Protein AF-A0A6A4GZF8-F1 (afdb_monomer)

Solvent-accessible surface area (backbone atoms only — not comparable to full-atom values): 3393 Å² total; per-residue (Å²): 138,68,65,65,61,53,52,52,59,50,50,39,42,74,72,67,60,58,54,79,36,79,50,72,46,66,67,31,55,57,41,24,72,76,34,78,70,64,20,51,58,50,35,70,66,43,60,52,38,22,20,73,87,76,64,50,76,106

Secondary structure (DSSP, 8-state):
--HHHHHHHHHHHHTT---EEEEE-HHHHHHHHHSTTHHHHHHHH-EEEEETTT--B-

InterPro domains:
  IPR019317 Membrane protein BRI3 [PF10164] (20-56)

Foldseek 3Di:
DVVVVLVVLVVCVVVVVFDWDWDFDPVLVVCPVVDPPVSVVVRVVRGFTAGPSPRHTD

Structure (mmCIF, N/CA/C/O backbone):
data_AF-A0A6A4GZF8-F1
#
_entry.id   AF-A0A6A4GZF8-F1
#
loop_
_atom_site.group_PDB
_atom_site.id
_atom_site.type_symbol
_atom_site.label_atom_id
_atom_site.label_alt_id
_atom_site.label_comp_id
_atom_site.label_asym_id
_atom_site.label_entity_id
_atom_site.label_seq_id
_atom_site.pdbx_PDB_ins_code
_atom_site.Cartn_x
_atom_site.Cartn_y
_atom_site.Cartn_z
_atom_site.occupancy
_atom_site.B_iso_or_equiv
_atom_site.auth_seq_id
_atom_site.auth_comp_id
_atom_site.auth_asym_id
_atom_site.auth_atom_id
_atom_site.pdbx_PDB_model_num
ATOM 1 N N . MET A 1 1 ? -29.585 11.452 -3.045 1.00 56.38 1 MET A N 1
ATOM 2 C CA . MET A 1 1 ? -29.383 10.424 -2.000 1.00 56.38 1 MET A CA 1
ATOM 3 C C . MET A 1 1 ? -28.091 9.633 -2.249 1.00 56.38 1 MET A C 1
ATOM 5 O O . MET A 1 1 ? -28.135 8.433 -2.454 1.00 56.38 1 MET A O 1
ATOM 9 N N . ALA A 1 2 ? -26.926 10.292 -2.270 1.00 63.62 2 ALA A N 1
ATOM 10 C CA . ALA A 1 2 ? -25.630 9.612 -2.452 1.00 63.62 2 ALA A CA 1
ATOM 11 C C . ALA A 1 2 ? -24.783 9.580 -1.162 1.00 63.62 2 ALA A C 1
ATOM 13 O O . ALA A 1 2 ? -23.806 8.844 -1.075 1.00 63.62 2 ALA A O 1
ATOM 14 N N . THR A 1 3 ? -25.158 10.369 -0.151 1.00 74.75 3 THR A N 1
ATOM 15 C CA . THR A 1 3 ? -24.368 10.585 1.070 1.00 74.75 3 THR A CA 1
ATOM 16 C C . THR A 1 3 ? -24.489 9.415 2.048 1.00 74.75 3 THR A C 1
ATOM 18 O O . THR A 1 3 ? -23.502 9.013 2.656 1.00 74.75 3 THR A O 1
ATOM 21 N N . GLU A 1 4 ? -25.683 8.830 2.156 1.00 77.56 4 GLU A N 1
ATOM 22 C CA . GLU A 1 4 ? -25.997 7.739 3.087 1.00 77.56 4 GLU A CA 1
ATOM 23 C C . GLU A 1 4 ? -25.239 6.456 2.724 1.00 77.56 4 GLU A C 1
ATOM 25 O O . GLU A 1 4 ? -24.648 5.815 3.588 1.00 77.56 4 GLU A O 1
ATOM 30 N N . TYR A 1 5 ? -25.151 6.141 1.429 1.00 78.06 5 TYR A N 1
ATOM 31 C CA . TYR A 1 5 ? -24.398 4.988 0.934 1.00 78.06 5 TYR A CA 1
ATOM 32 C C . TYR A 1 5 ? -22.896 5.100 1.243 1.00 78.06 5 TYR A C 1
ATOM 34 O O . TYR A 1 5 ? -22.282 4.150 1.725 1.00 78.06 5 TYR A O 1
ATOM 42 N N . GLN A 1 6 ? -22.300 6.280 1.034 1.00 77.62 6 GLN A N 1
ATOM 43 C CA . GLN A 1 6 ? -20.896 6.529 1.384 1.00 77.62 6 GLN A CA 1
ATOM 44 C C . GLN A 1 6 ? -20.662 6.380 2.893 1.00 77.62 6 GLN A C 1
ATOM 46 O O . GLN A 1 6 ? -19.685 5.754 3.304 1.00 77.62 6 GLN A O 1
ATOM 51 N N . ALA A 1 7 ? -21.588 6.881 3.719 1.00 77.31 7 ALA A N 1
ATOM 52 C CA . ALA A 1 7 ? -21.513 6.745 5.171 1.00 77.31 7 ALA A CA 1
ATOM 53 C C . ALA A 1 7 ? -21.539 5.273 5.618 1.00 77.31 7 ALA A C 1
ATOM 55 O O . ALA A 1 7 ? -20.761 4.889 6.492 1.00 77.31 7 ALA A O 1
ATOM 56 N N . GLN A 1 8 ? -22.358 4.424 4.987 1.00 79.00 8 GLN A N 1
ATOM 57 C CA . GLN A 1 8 ? -22.374 2.985 5.276 1.00 79.00 8 GLN A CA 1
ATOM 58 C C . GLN A 1 8 ? -21.049 2.301 4.904 1.00 79.00 8 GLN A C 1
ATOM 60 O O . GLN A 1 8 ? -20.512 1.535 5.706 1.00 79.00 8 GLN A O 1
ATOM 65 N N . LEU A 1 9 ? -20.477 2.61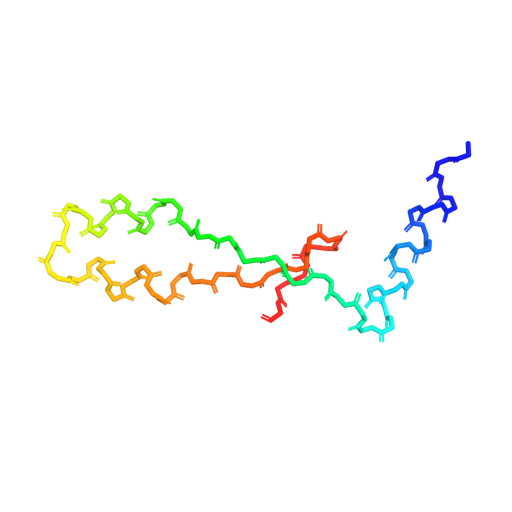5 3.735 1.00 76.38 9 LEU A N 1
ATOM 66 C CA . LEU A 1 9 ? -19.191 2.055 3.295 1.00 76.38 9 LEU A CA 1
ATOM 67 C C . LEU A 1 9 ? -18.020 2.456 4.206 1.00 76.38 9 LEU A C 1
ATOM 69 O O . LEU A 1 9 ? -17.122 1.643 4.449 1.00 76.38 9 LEU A O 1
ATOM 73 N N . LEU A 1 10 ? -18.030 3.693 4.709 1.00 79.44 10 LEU A N 1
ATOM 74 C CA . LEU A 1 10 ? -17.050 4.204 5.672 1.00 79.44 10 LEU A CA 1
ATOM 75 C C . LEU A 1 10 ? -17.229 3.558 7.054 1.00 79.44 10 LEU A C 1
ATOM 77 O O . LEU A 1 10 ? -16.238 3.218 7.696 1.00 79.44 10 LEU A O 1
ATOM 81 N N . ASN A 1 11 ? -18.470 3.322 7.488 1.00 80.62 11 ASN A N 1
ATOM 82 C CA . ASN A 1 11 ? -18.764 2.647 8.755 1.00 80.62 11 ASN A CA 1
ATOM 83 C C . ASN A 1 11 ? -18.258 1.193 8.770 1.00 80.62 11 ASN A C 1
ATOM 85 O O . ASN A 1 11 ? -17.769 0.707 9.786 1.00 80.62 11 ASN A O 1
ATOM 89 N N . GLU A 1 12 ? -18.312 0.506 7.629 1.00 81.00 12 GLU A N 1
ATOM 90 C CA . GLU A 1 12 ? -17.710 -0.823 7.467 1.00 81.00 12 GLU A CA 1
ATOM 91 C C . GLU A 1 12 ? -16.183 -0.787 7.614 1.00 81.00 12 GLU A C 1
ATOM 93 O O . GLU A 1 12 ? -15.606 -1.648 8.276 1.00 81.00 12 GLU A O 1
ATOM 98 N N . CYS A 1 13 ? -15.532 0.248 7.070 1.00 81.38 13 CYS A N 1
ATOM 99 C CA . CYS A 1 13 ? -14.098 0.461 7.270 1.00 81.38 13 CYS A CA 1
ATOM 100 C C . CYS A 1 13 ? -13.788 0.752 8.748 1.00 81.38 13 CYS A C 1
ATOM 102 O O . CYS A 1 13 ? -12.835 0.203 9.287 1.00 81.38 13 CYS A O 1
ATOM 104 N N . ALA A 1 14 ? -14.621 1.544 9.434 1.00 75.00 14 ALA A N 1
ATOM 105 C CA . ALA A 1 14 ? -14.473 1.833 10.865 1.00 75.00 14 ALA A CA 1
ATOM 106 C C . ALA A 1 14 ? -14.671 0.593 11.760 1.00 75.00 14 ALA A C 1
ATOM 108 O O . ALA A 1 14 ? -14.073 0.500 12.829 1.00 75.00 14 ALA A O 1
ATOM 109 N N . LYS A 1 15 ? -15.465 -0.386 11.310 1.00 82.06 15 LYS A N 1
ATOM 110 C CA . LYS A 1 15 ? -15.611 -1.701 11.957 1.00 82.06 15 LYS A CA 1
ATOM 111 C C . LYS A 1 15 ? -14.413 -2.636 11.740 1.00 82.06 15 LYS A C 1
ATOM 113 O O . LYS A 1 15 ? -14.411 -3.737 12.284 1.00 82.06 15 LYS A O 1
ATOM 118 N N . GLY A 1 16 ? -13.420 -2.228 10.949 1.00 75.12 16 GLY A N 1
ATOM 119 C CA . GLY A 1 16 ? -12.272 -3.056 10.575 1.00 75.12 16 GLY A CA 1
ATOM 120 C C . GLY A 1 16 ? -12.526 -3.970 9.374 1.00 75.12 16 GLY A C 1
ATOM 121 O O . GLY A 1 16 ? -11.645 -4.745 9.008 1.00 75.12 16 GLY A O 1
ATOM 122 N N . ASN A 1 17 ? -13.691 -3.869 8.721 1.00 80.50 17 ASN A N 1
ATOM 123 C CA . ASN A 1 17 ? -13.995 -4.612 7.499 1.00 80.50 17 ASN A CA 1
ATOM 124 C C . ASN A 1 17 ? -13.425 -3.867 6.283 1.00 80.50 17 ASN A C 1
ATOM 126 O O . ASN A 1 17 ? -14.148 -3.253 5.493 1.00 80.50 17 ASN A O 1
ATOM 130 N N . HIS A 1 18 ? -12.096 -3.852 6.183 1.00 83.19 18 HIS A N 1
ATOM 131 C CA . HIS A 1 18 ? -11.397 -3.212 5.079 1.00 83.19 18 HIS A CA 1
ATOM 132 C C . HIS A 1 18 ? -11.281 -4.145 3.873 1.00 83.19 18 HIS A C 1
ATOM 134 O O . HIS A 1 18 ? -10.753 -5.250 3.972 1.00 83.19 18 HIS A O 1
ATOM 140 N N . ASP A 1 19 ? -11.715 -3.655 2.712 1.00 80.19 19 ASP A N 1
ATOM 141 C CA . ASP A 1 19 ? -11.516 -4.337 1.436 1.00 80.19 19 ASP A CA 1
ATOM 142 C C . ASP A 1 19 ? -10.057 -4.172 0.991 1.00 80.19 19 ASP A C 1
ATOM 144 O O . ASP A 1 19 ? -9.619 -3.068 0.657 1.00 80.19 19 ASP A O 1
ATOM 148 N N . VAL A 1 20 ? -9.274 -5.246 1.094 1.00 80.19 20 VAL A N 1
ATOM 149 C CA . VAL A 1 20 ? -7.821 -5.211 0.8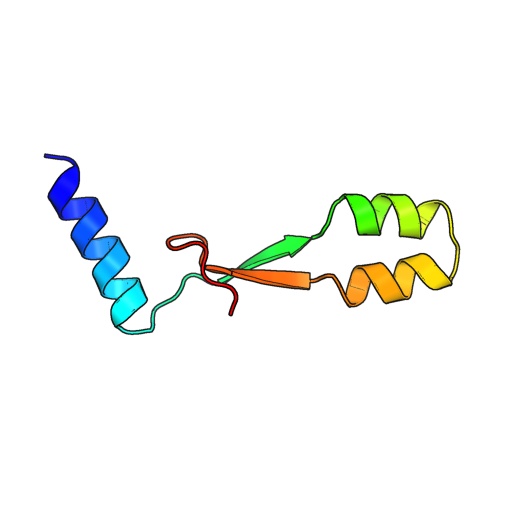94 1.00 80.19 20 VAL A CA 1
ATOM 150 C C . VAL A 1 20 ? -7.510 -5.231 -0.602 1.00 80.19 20 VAL A C 1
ATOM 152 O O . VAL A 1 20 ? -7.524 -6.285 -1.234 1.00 80.19 20 VAL A O 1
ATOM 155 N N . GLU A 1 21 ? -7.162 -4.081 -1.177 1.00 79.94 21 GLU A N 1
ATOM 156 C CA . GLU A 1 21 ? -6.717 -3.999 -2.567 1.00 79.94 21 GLU A CA 1
ATOM 157 C C . GLU A 1 21 ? -5.190 -4.049 -2.629 1.00 79.94 21 GLU A C 1
ATOM 159 O O . GLU A 1 21 ? -4.470 -3.246 -2.021 1.00 79.94 21 GLU A O 1
ATOM 164 N N . THR A 1 22 ? -4.670 -5.017 -3.380 1.00 77.62 22 THR A N 1
ATOM 165 C CA . THR A 1 22 ? -3.235 -5.123 -3.645 1.00 77.62 22 THR A CA 1
ATOM 166 C C . THR A 1 22 ? -2.92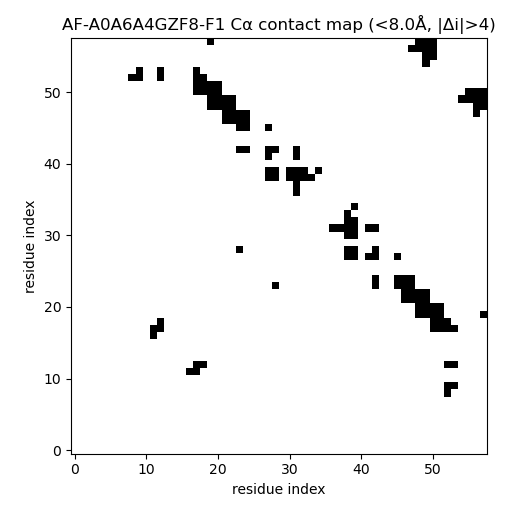5 -4.440 -4.967 1.00 77.62 22 THR A C 1
ATOM 168 O O . THR A 1 22 ? -3.291 -4.926 -6.034 1.00 77.62 22 THR A O 1
ATOM 171 N N . LYS A 1 23 ? -2.234 -3.296 -4.908 1.00 73.75 23 LYS A N 1
ATOM 172 C CA . LYS A 1 23 ? -1.694 -2.652 -6.112 1.00 73.75 23 LYS A CA 1
ATOM 173 C C . LYS A 1 23 ? -0.194 -2.862 -6.188 1.00 73.75 23 LYS A C 1
ATOM 175 O O . LYS A 1 23 ? 0.533 -2.554 -5.246 1.00 73.75 23 LYS A O 1
ATOM 180 N N . TYR A 1 24 ? 0.251 -3.349 -7.338 1.00 70.38 24 TYR A N 1
ATOM 181 C CA . TYR A 1 24 ? 1.663 -3.454 -7.670 1.00 70.38 24 TYR A CA 1
ATOM 182 C C . TYR A 1 24 ? 2.163 -2.093 -8.141 1.00 70.38 24 TYR A C 1
ATOM 184 O O . TYR A 1 24 ? 1.541 -1.459 -8.998 1.00 70.38 24 TYR A O 1
ATOM 192 N N . GLY A 1 25 ? 3.277 -1.628 -7.576 1.00 72.19 25 GLY A N 1
ATOM 193 C CA . GLY A 1 25 ? 3.950 -0.437 -8.071 1.00 72.19 25 GLY A CA 1
ATOM 194 C C . GLY A 1 25 ? 4.447 -0.676 -9.497 1.00 72.19 25 GLY A C 1
ATOM 195 O O . GLY A 1 25 ? 5.425 -1.390 -9.704 1.00 72.19 25 GLY A O 1
ATOM 196 N N . THR A 1 26 ? 3.807 -0.056 -10.491 1.00 68.62 26 THR A N 1
ATOM 197 C CA . THR A 1 26 ? 4.204 -0.152 -11.908 1.00 68.62 26 THR A CA 1
ATOM 198 C C . THR A 1 26 ? 5.666 0.259 -12.116 1.00 68.62 26 THR A C 1
ATOM 200 O O . THR A 1 26 ? 6.370 -0.321 -12.935 1.00 68.62 26 THR A O 1
ATOM 203 N N . CYS A 1 27 ? 6.153 1.204 -11.305 1.00 68.19 27 CYS A N 1
ATOM 204 C CA . CYS A 1 27 ? 7.549 1.642 -11.288 1.00 68.19 27 CYS A CA 1
ATOM 205 C C . CYS A 1 27 ? 8.520 0.514 -10.873 1.00 68.19 27 CYS A C 1
ATOM 207 O O . CYS A 1 27 ? 9.589 0.358 -11.465 1.00 68.19 27 CYS A O 1
ATOM 209 N N . GLY A 1 28 ? 8.123 -0.337 -9.919 1.00 71.12 28 GLY A N 1
ATOM 210 C CA . GLY A 1 28 ? 8.903 -1.509 -9.515 1.00 71.12 28 GLY A CA 1
ATOM 211 C C . GLY A 1 28 ? 9.006 -2.545 -10.633 1.00 71.12 28 GLY A C 1
ATOM 212 O O . GLY A 1 28 ? 10.064 -3.138 -10.817 1.00 71.12 28 GLY A O 1
ATOM 213 N N . ILE A 1 29 ? 7.941 -2.715 -11.429 1.00 80.25 29 ILE A N 1
ATOM 214 C CA . ILE A 1 29 ? 7.908 -3.683 -12.541 1.00 80.25 29 ILE A CA 1
ATOM 215 C C . ILE A 1 29 ? 8.873 -3.239 -13.639 1.00 80.25 29 ILE A C 1
ATOM 217 O O . ILE A 1 29 ? 9.680 -4.033 -14.115 1.00 80.25 29 ILE A O 1
ATOM 221 N N . ILE A 1 30 ? 8.831 -1.954 -13.996 1.00 80.81 30 ILE A N 1
ATOM 222 C CA . ILE A 1 30 ? 9.707 -1.375 -15.022 1.00 80.81 30 ILE A CA 1
ATOM 223 C C . ILE A 1 30 ? 11.177 -1.508 -14.598 1.00 80.81 30 ILE A C 1
ATOM 225 O O . ILE A 1 30 ? 12.016 -1.958 -15.377 1.00 80.81 30 ILE A O 1
ATOM 229 N N . THR A 1 31 ? 11.485 -1.199 -13.336 1.00 72.25 31 THR A N 1
ATOM 230 C CA . THR A 1 31 ? 12.856 -1.300 -12.810 1.00 72.25 31 THR A CA 1
ATOM 231 C C . THR A 1 31 ? 13.327 -2.755 -12.672 1.00 72.25 31 THR A C 1
ATOM 233 O O . THR A 1 31 ? 14.508 -3.027 -12.862 1.00 72.25 31 THR A O 1
ATOM 236 N N . ALA A 1 32 ? 12.429 -3.711 -12.405 1.00 79.38 32 ALA A N 1
ATOM 237 C CA . ALA A 1 32 ? 12.747 -5.143 -12.364 1.00 79.38 32 ALA A CA 1
ATOM 238 C C . ALA A 1 32 ? 13.211 -5.698 -13.713 1.00 79.38 32 ALA A C 1
ATOM 240 O O . ALA A 1 32 ? 14.119 -6.526 -13.753 1.00 79.38 32 ALA A O 1
ATOM 241 N N . VAL A 1 33 ? 12.618 -5.221 -14.807 1.00 80.81 3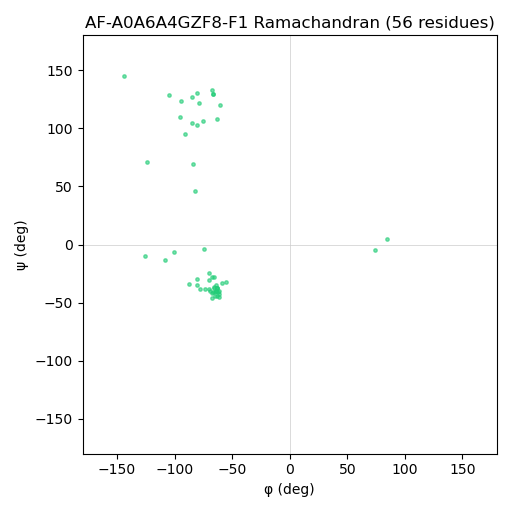3 VAL A N 1
ATOM 242 C CA . VAL A 1 33 ? 12.996 -5.635 -16.164 1.00 80.81 33 VAL A CA 1
ATOM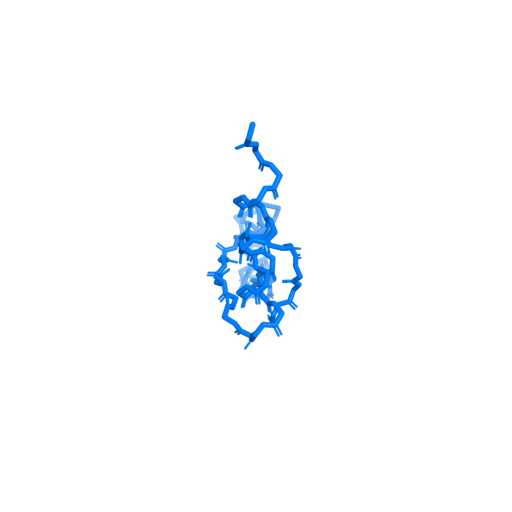 243 C C . VAL A 1 33 ? 14.334 -5.015 -16.580 1.00 80.81 33 VAL A C 1
ATOM 245 O O . VAL A 1 33 ? 15.142 -5.684 -17.218 1.00 80.81 33 VAL A O 1
ATOM 248 N N . LEU A 1 34 ? 14.590 -3.759 -16.196 1.00 78.81 34 LEU A N 1
ATOM 249 C CA . LEU A 1 34 ? 15.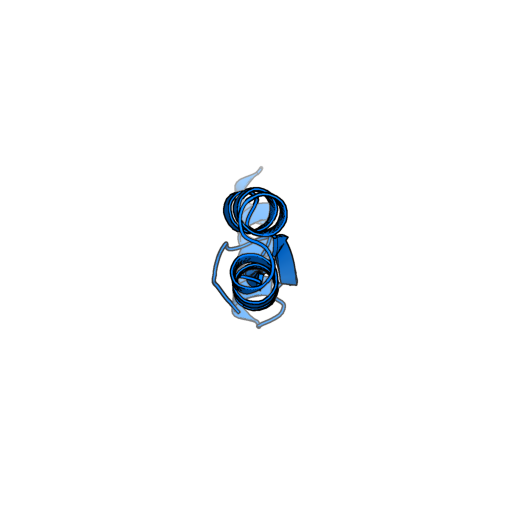814 -3.036 -16.564 1.00 78.81 34 LEU A CA 1
ATOM 250 C C . LEU A 1 34 ? 17.028 -3.387 -15.687 1.00 78.81 34 LEU A C 1
ATOM 252 O O . LEU A 1 34 ? 18.161 -3.304 -16.156 1.00 78.81 34 LEU A O 1
ATOM 256 N N . LEU A 1 35 ? 16.804 -3.764 -14.424 1.00 71.19 35 LEU A N 1
ATOM 257 C CA . LEU A 1 35 ? 17.844 -3.981 -13.415 1.00 71.19 35 LEU A CA 1
ATOM 258 C C . LEU A 1 35 ? 17.744 -5.397 -12.816 1.00 71.19 35 LEU A C 1
ATOM 260 O O . LEU A 1 35 ? 17.362 -5.604 -11.660 1.00 71.19 35 LEU A O 1
ATOM 264 N N . PHE A 1 36 ? 18.095 -6.404 -13.609 1.00 63.16 36 PHE A N 1
ATOM 265 C CA . PHE A 1 36 ? 18.280 -7.774 -13.119 1.00 63.16 36 PHE A CA 1
ATOM 266 C C . PHE A 1 36 ? 19.503 -7.816 -12.183 1.00 63.16 36 PHE A C 1
ATOM 268 O O . PHE A 1 36 ? 20.553 -7.334 -12.613 1.00 63.16 36 PHE A O 1
ATOM 275 N N . PRO A 1 37 ? 19.479 -8.366 -10.944 1.00 72.88 37 PRO A N 1
ATOM 276 C CA . PRO A 1 37 ? 18.416 -9.003 -10.137 1.00 72.88 37 PRO A CA 1
ATOM 277 C C . PRO A 1 37 ? 17.780 -8.098 -9.051 1.00 72.88 37 PRO A C 1
ATOM 279 O O . PRO A 1 37 ? 16.826 -8.490 -8.376 1.00 72.88 37 PRO A O 1
ATOM 282 N N . ILE A 1 38 ? 18.318 -6.892 -8.856 1.00 75.69 38 ILE A N 1
ATOM 283 C CA . ILE A 1 38 ? 17.968 -5.984 -7.749 1.00 75.69 38 ILE A CA 1
ATOM 284 C C . ILE A 1 38 ? 16.516 -5.502 -7.859 1.00 75.69 38 ILE A C 1
ATOM 286 O O . ILE A 1 38 ? 15.807 -5.398 -6.855 1.00 75.69 38 ILE A O 1
ATOM 290 N N . GLY A 1 39 ? 16.038 -5.248 -9.077 1.00 73.88 39 GLY A N 1
ATOM 291 C CA . GLY A 1 39 ? 14.685 -4.743 -9.276 1.00 73.88 39 GLY A CA 1
ATOM 292 C C . GLY A 1 39 ? 13.594 -5.777 -8.958 1.00 73.88 39 GLY A C 1
ATOM 293 O O . GLY A 1 39 ? 12.502 -5.392 -8.550 1.00 73.88 39 GLY A O 1
ATOM 294 N N . LEU A 1 40 ? 13.895 -7.080 -9.034 1.00 75.81 40 LEU A N 1
ATOM 295 C CA . LEU A 1 40 ? 12.952 -8.158 -8.702 1.00 75.81 40 LEU A CA 1
ATOM 296 C C . LEU A 1 40 ? 12.657 -8.210 -7.189 1.00 75.81 40 LEU A C 1
ATOM 298 O O . LEU A 1 40 ? 11.505 -8.350 -6.780 1.00 75.81 40 LEU A O 1
ATOM 302 N N . ILE A 1 41 ? 13.682 -8.015 -6.352 1.00 76.94 41 ILE A N 1
ATOM 303 C CA . ILE A 1 41 ? 13.537 -7.947 -4.885 1.00 76.94 41 ILE A CA 1
ATOM 304 C C . ILE A 1 41 ? 12.751 -6.692 -4.483 1.00 76.94 41 ILE A C 1
ATOM 306 O O . ILE A 1 41 ? 11.858 -6.743 -3.632 1.00 76.94 41 ILE A O 1
ATOM 310 N N . CYS A 1 42 ? 13.044 -5.568 -5.137 1.00 68.50 42 CY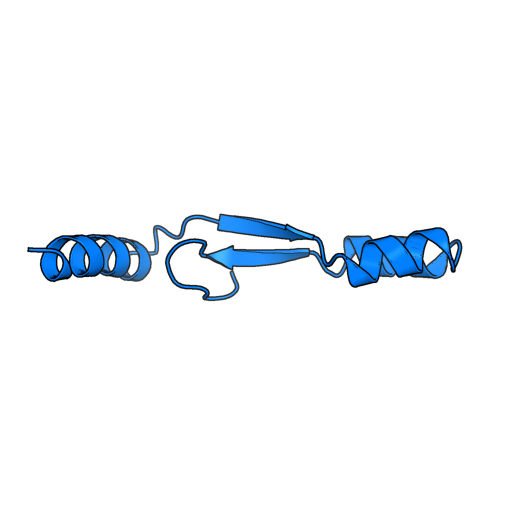S A N 1
ATOM 311 C CA . CYS A 1 42 ? 12.354 -4.306 -4.891 1.00 68.50 42 CYS A CA 1
ATOM 312 C C . CYS A 1 42 ? 10.862 -4.403 -5.267 1.00 68.50 42 CYS A C 1
ATOM 314 O O . CYS A 1 42 ? 9.998 -3.963 -4.510 1.00 68.50 42 CYS A O 1
ATOM 316 N N . LEU A 1 43 ? 10.543 -5.082 -6.375 1.00 71.38 43 LEU A N 1
ATOM 317 C CA . LEU A 1 43 ? 9.168 -5.337 -6.812 1.00 71.38 43 LEU A CA 1
ATOM 318 C C . LEU A 1 43 ? 8.360 -6.161 -5.798 1.00 71.38 43 LEU A C 1
ATOM 320 O O . LEU A 1 43 ? 7.195 -5.858 -5.541 1.00 71.38 43 LEU A O 1
ATOM 324 N N . PHE A 1 44 ? 8.964 -7.198 -5.214 1.00 67.31 44 PHE A N 1
ATOM 325 C CA . PHE A 1 44 ? 8.302 -8.008 -4.185 1.00 67.31 44 PHE A CA 1
ATOM 326 C C . PHE A 1 44 ? 8.068 -7.235 -2.881 1.00 67.31 44 PHE A C 1
ATOM 328 O O . PHE A 1 44 ? 7.108 -7.528 -2.161 1.00 67.31 44 PHE A O 1
ATOM 335 N N . THR A 1 45 ? 8.922 -6.249 -2.600 1.00 69.38 45 THR A N 1
ATOM 336 C CA . THR A 1 45 ? 8.843 -5.397 -1.407 1.00 69.38 45 THR A CA 1
ATOM 337 C C . THR A 1 45 ? 7.807 -4.283 -1.577 1.00 69.38 45 THR A C 1
ATOM 339 O O . THR A 1 45 ? 7.084 -3.974 -0.631 1.00 69.38 45 THR A O 1
ATOM 342 N N . ASP A 1 46 ? 7.636 -3.739 -2.788 1.00 67.38 46 ASP A N 1
ATOM 343 C CA . ASP A 1 46 ? 6.655 -2.681 -3.085 1.00 67.38 46 ASP A CA 1
ATOM 344 C C . ASP A 1 46 ? 5.234 -3.234 -3.328 1.00 67.38 46 ASP A C 1
ATOM 346 O O . ASP A 1 46 ? 4.523 -2.862 -4.265 1.00 67.38 46 ASP A O 1
ATOM 350 N N . ARG A 1 47 ? 4.784 -4.149 -2.462 1.00 69.19 47 ARG A N 1
ATOM 351 C CA 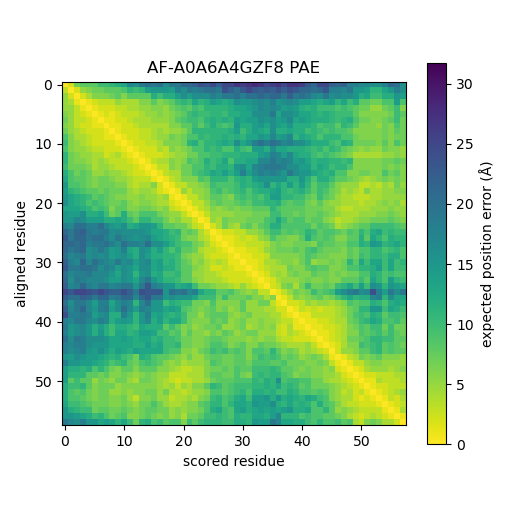. ARG A 1 47 ? 3.371 -4.539 -2.391 1.00 69.19 47 ARG A CA 1
ATOM 352 C C . ARG A 1 47 ? 2.666 -3.660 -1.373 1.00 69.19 47 ARG A C 1
ATOM 354 O O . ARG A 1 47 ? 2.653 -3.955 -0.181 1.00 69.19 47 ARG A O 1
ATOM 361 N N . LYS A 1 48 ? 2.046 -2.582 -1.851 1.00 72.44 48 LYS A N 1
ATOM 362 C CA . LYS A 1 48 ? 1.233 -1.703 -1.004 1.00 72.44 48 LYS A CA 1
ATOM 363 C C . LYS A 1 48 ? -0.172 -2.279 -0.903 1.00 72.44 48 LYS A C 1
ATOM 365 O O . LYS A 1 48 ? -0.954 -2.196 -1.851 1.00 72.44 48 LYS A O 1
ATOM 370 N N . LYS A 1 49 ? -0.470 -2.876 0.249 1.00 75.31 49 LYS A N 1
ATOM 371 C CA . LYS A 1 49 ? -1.826 -3.258 0.639 1.00 75.31 49 LYS A CA 1
ATOM 372 C C . LYS A 1 49 ? -2.531 -2.006 1.127 1.00 75.31 49 LYS A C 1
ATOM 374 O O . LYS A 1 49 ? -2.039 -1.316 2.018 1.00 75.31 49 LYS A O 1
ATOM 379 N N . LYS A 1 50 ? -3.642 -1.664 0.496 1.00 78.94 50 LYS A N 1
ATOM 380 C CA . LYS A 1 50 ? -4.430 -0.498 0.882 1.00 78.94 50 LYS A CA 1
ATOM 381 C C . LYS A 1 50 ? -5.900 -0.804 0.707 1.00 78.94 50 LYS A C 1
ATOM 383 O O . LYS A 1 50 ? -6.295 -1.532 -0.194 1.00 78.94 50 LYS A O 1
ATOM 388 N N . CYS A 1 51 ? -6.695 -0.248 1.599 1.00 81.62 51 CYS A N 1
ATOM 389 C CA . CYS A 1 51 ? -8.139 -0.353 1.567 1.00 81.62 51 CYS A CA 1
ATOM 390 C C . CYS A 1 51 ? -8.684 0.259 0.262 1.00 81.62 51 CYS A C 1
ATOM 392 O O . CYS A 1 51 ? -8.500 1.459 0.050 1.00 81.62 51 CYS A O 1
ATOM 394 N N . ALA A 1 52 ? -9.386 -0.508 -0.581 1.00 77.94 52 ALA A N 1
ATOM 395 C CA . ALA A 1 52 ? -9.997 0.001 -1.823 1.00 77.94 52 ALA A CA 1
ATOM 396 C C . ALA A 1 52 ? -10.995 1.138 -1.547 1.00 77.94 52 ALA A C 1
ATOM 398 O O . ALA A 1 52 ? -11.162 2.070 -2.329 1.00 77.94 52 ALA A O 1
ATOM 399 N N . ARG A 1 53 ? -11.664 1.041 -0.392 1.00 78.06 53 ARG A N 1
ATOM 400 C CA . ARG A 1 53 ? -12.795 1.885 -0.005 1.00 78.06 53 ARG A CA 1
ATOM 401 C C . ARG A 1 53 ? -12.391 3.180 0.692 1.00 78.06 53 ARG A C 1
ATOM 403 O O . ARG A 1 53 ? -13.060 4.194 0.550 1.00 78.06 53 ARG A O 1
ATOM 410 N N . CYS A 1 54 ? -11.311 3.126 1.463 1.00 76.81 54 CYS A N 1
ATOM 411 C CA . CYS A 1 54 ? -10.902 4.177 2.389 1.00 76.81 54 CYS A CA 1
ATOM 412 C C . CYS A 1 54 ? -9.460 4.658 2.182 1.00 76.81 54 CYS A C 1
ATOM 414 O O . CYS A 1 54 ? -9.055 5.652 2.773 1.00 76.81 54 CYS A O 1
ATOM 416 N N . GLY A 1 55 ? -8.669 3.971 1.354 1.00 72.12 55 GLY A N 1
ATOM 417 C CA . GLY A 1 55 ? -7.302 4.364 1.004 1.00 72.12 55 GLY A CA 1
ATOM 418 C C . GLY A 1 55 ? -6.254 4.150 2.100 1.00 72.12 55 GLY A C 1
ATOM 419 O O . GLY A 1 55 ? -5.069 4.345 1.838 1.00 72.12 55 GLY A O 1
ATOM 420 N N . VAL A 1 56 ? -6.662 3.725 3.299 1.00 77.56 56 VAL A N 1
ATOM 421 C CA . VAL A 1 56 ? -5.759 3.467 4.427 1.00 77.56 56 VAL A CA 1
ATOM 422 C C . VAL A 1 56 ? -4.846 2.272 4.101 1.00 77.56 56 VAL A C 1
ATOM 424 O O . VAL A 1 56 ? -5.359 1.238 3.658 1.00 77.56 56 VAL A O 1
ATOM 427 N N . PRO A 1 57 ? -3.513 2.395 4.267 1.00 71.88 57 PRO A N 1
ATOM 428 C CA . PRO A 1 57 ? -2.592 1.269 4.133 1.00 71.88 57 PRO A CA 1
ATOM 429 C C . PRO A 1 57 ? -2.821 0.257 5.265 1.00 71.88 57 PRO A C 1
ATOM 431 O O . PRO A 1 57 ? -2.946 0.657 6.422 1.00 71.88 57 PRO A O 1
ATOM 434 N N . LEU A 1 58 ? -2.896 -1.030 4.911 1.00 64.25 58 LEU A N 1
ATOM 435 C CA . LEU A 1 58 ? -3.142 -2.162 5.821 1.00 64.25 58 LEU A CA 1
ATOM 436 C C . LEU A 1 58 ? -1.883 -3.009 5.998 1.00 64.25 58 LEU A C 1
ATOM 438 O O . LEU A 1 58 ? -1.263 -3.353 4.962 1.00 64.25 58 LEU A O 1
#

Organi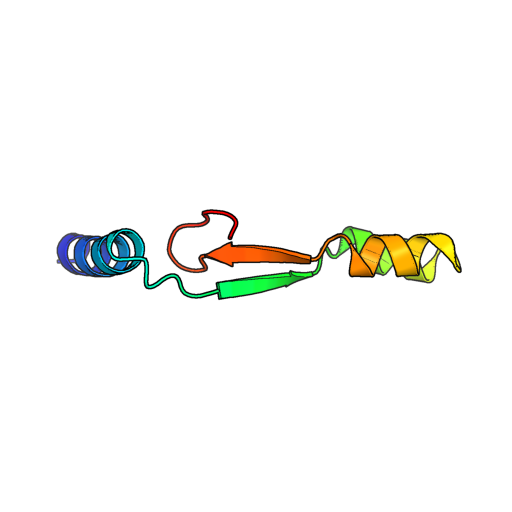sm: NCBI:txid1447944

Sequence (58 aa):
MATEYQAQLLNECAKGNHDVETKYGTCGIITAVLLFPIGLICLFTDRKKKCARCGVPL

Radius of gyration: 16.26 Å; Cα contacts (8 Å, |Δi|>4): 72; chains: 1; bounding box: 48×20×28 Å

pLDDT: mean 74.88, std 5.54, range [56.38, 83.19]

Mean predicted aligned error: 9.03 Å